Protein AF-A0A495L716-F1 (afdb_monomer_lite)

Structure (mmCIF, N/CA/C/O backbone):
data_AF-A0A495L716-F1
#
_entry.id   AF-A0A495L716-F1
#
loop_
_atom_site.group_PDB
_atom_site.id
_atom_site.type_symbol
_atom_site.label_atom_id
_atom_site.label_alt_id
_atom_site.label_comp_id
_atom_site.label_asym_id
_atom_site.label_entity_id
_atom_site.label_seq_id
_atom_site.pdbx_PDB_ins_code
_atom_site.Cartn_x
_atom_site.Cartn_y
_atom_site.Cartn_z
_atom_site.occupancy
_atom_site.B_iso_or_equiv
_atom_site.auth_seq_id
_atom_site.auth_comp_id
_atom_site.auth_asym_id
_atom_site.auth_atom_id
_atom_site.pdbx_PDB_model_num
ATOM 1 N N . MET A 1 1 ? -15.957 11.309 10.717 1.00 43.12 1 MET A N 1
ATOM 2 C CA . MET A 1 1 ? -15.413 11.552 12.075 1.00 43.12 1 MET A CA 1
ATOM 3 C C . MET A 1 1 ? -13.948 11.168 12.005 1.00 43.12 1 MET A C 1
ATOM 5 O O . MET A 1 1 ? -13.691 10.014 11.720 1.00 43.12 1 MET A O 1
ATOM 9 N N . ALA A 1 2 ? -13.005 12.100 12.162 1.00 42.69 2 ALA A N 1
ATOM 10 C CA . ALA A 1 2 ? -11.585 11.745 12.144 1.00 42.69 2 ALA A CA 1
ATOM 11 C C . ALA A 1 2 ? -11.249 11.014 13.450 1.00 42.69 2 ALA A C 1
ATOM 13 O O . ALA A 1 2 ? -11.320 11.614 14.522 1.00 42.69 2 ALA A O 1
ATOM 14 N N . VAL A 1 3 ? -10.945 9.720 13.380 1.00 52.19 3 VAL A N 1
ATOM 15 C CA . VAL A 1 3 ? -10.389 9.001 14.530 1.00 52.19 3 VAL A CA 1
ATOM 16 C C . VAL A 1 3 ? -8.980 9.552 14.758 1.00 52.19 3 VAL A C 1
ATOM 18 O O . VAL A 1 3 ? -8.162 9.566 13.835 1.00 52.19 3 VAL A O 1
ATOM 21 N N . GLU A 1 4 ? -8.712 10.063 15.961 1.00 65.19 4 GLU A N 1
ATOM 22 C CA . GLU A 1 4 ? -7.404 10.607 16.333 1.00 65.19 4 GLU A CA 1
ATOM 23 C C . GLU A 1 4 ? -6.287 9.587 16.053 1.00 65.19 4 GLU A C 1
ATOM 25 O O . GLU A 1 4 ? -6.390 8.414 16.410 1.00 65.19 4 GLU A O 1
ATOM 30 N N . GLY A 1 5 ? -5.199 10.039 15.423 1.00 77.31 5 GLY A N 1
ATOM 31 C CA . GLY A 1 5 ? -3.980 9.239 15.258 1.00 77.31 5 GLY A CA 1
ATOM 32 C C . GLY A 1 5 ? -3.754 8.606 13.883 1.00 77.31 5 GLY A C 1
ATOM 33 O O . GLY A 1 5 ? -2.804 7.830 13.749 1.00 77.31 5 GLY A O 1
ATOM 34 N N . VAL A 1 6 ? -4.565 8.930 12.870 1.00 84.62 6 VAL A N 1
ATOM 35 C CA . VAL A 1 6 ? -4.323 8.553 11.463 1.00 84.62 6 VAL A CA 1
ATOM 36 C C . VAL A 1 6 ? -3.952 9.793 10.643 1.00 84.62 6 VAL A C 1
ATOM 38 O O . VAL A 1 6 ? -4.596 10.835 10.752 1.00 84.62 6 VAL A O 1
ATOM 41 N N . THR A 1 7 ? -2.875 9.706 9.867 1.00 92.31 7 THR A N 1
ATOM 42 C CA . THR A 1 7 ? -2.364 10.800 9.021 1.00 92.31 7 THR A CA 1
ATOM 43 C C . THR A 1 7 ? -3.122 10.897 7.697 1.00 92.31 7 THR A C 1
ATOM 45 O O . THR A 1 7 ? -3.733 9.928 7.263 1.00 92.31 7 THR A O 1
ATOM 48 N N . SER A 1 8 ? -3.031 12.031 6.992 1.00 92.62 8 SER A N 1
ATOM 49 C CA . SER A 1 8 ? -3.662 12.184 5.668 1.00 92.62 8 SER A CA 1
ATOM 50 C C . SER A 1 8 ? -3.189 11.143 4.646 1.00 92.62 8 SER A C 1
ATOM 52 O O . SER A 1 8 ? -3.977 10.707 3.816 1.00 92.62 8 SER A O 1
ATOM 54 N N . VAL A 1 9 ? -1.923 10.717 4.722 1.00 94.94 9 VAL A N 1
ATOM 55 C CA . VAL A 1 9 ? -1.379 9.662 3.849 1.00 94.94 9 VAL A CA 1
ATOM 56 C C . VAL A 1 9 ? -2.002 8.310 4.195 1.00 94.94 9 VAL A C 1
ATOM 58 O O . VAL A 1 9 ? -2.338 7.534 3.312 1.00 94.94 9 VAL A O 1
ATOM 61 N N . GLU A 1 10 ? -2.185 8.022 5.482 1.00 95.12 10 GLU A N 1
ATOM 62 C CA . GLU A 1 10 ? -2.831 6.786 5.921 1.00 95.12 10 GLU A CA 1
ATOM 63 C C . GLU A 1 10 ? -4.321 6.752 5.549 1.00 95.12 10 GLU A C 1
ATOM 65 O O . GLU A 1 10 ? -4.795 5.708 5.121 1.00 95.12 10 GLU A O 1
ATOM 70 N N . VAL A 1 11 ? -5.042 7.877 5.642 1.00 93.81 11 VAL A N 1
ATOM 71 C CA . VAL A 1 11 ? -6.434 7.977 5.157 1.00 93.81 11 VAL A CA 1
ATOM 72 C C . VAL A 1 11 ? -6.508 7.653 3.669 1.00 93.81 11 VAL A C 1
ATOM 74 O O . VAL A 1 11 ? -7.287 6.791 3.280 1.00 93.81 11 VAL A O 1
ATOM 77 N N . PHE A 1 12 ? -5.635 8.261 2.863 1.00 95.38 12 PHE A N 1
ATOM 78 C CA . PHE A 1 12 ? -5.556 7.978 1.432 1.00 95.38 12 PHE A CA 1
ATOM 79 C C . PHE A 1 12 ? -5.319 6.485 1.147 1.00 95.38 12 PHE A C 1
ATOM 81 O O . PHE A 1 12 ? -6.000 5.889 0.324 1.00 95.38 12 PHE A O 1
ATOM 88 N N . VAL A 1 13 ? -4.393 5.841 1.868 1.00 95.12 13 VAL A N 1
ATOM 89 C CA . VAL A 1 13 ? -4.134 4.400 1.696 1.00 95.12 13 VAL A CA 1
ATOM 90 C C 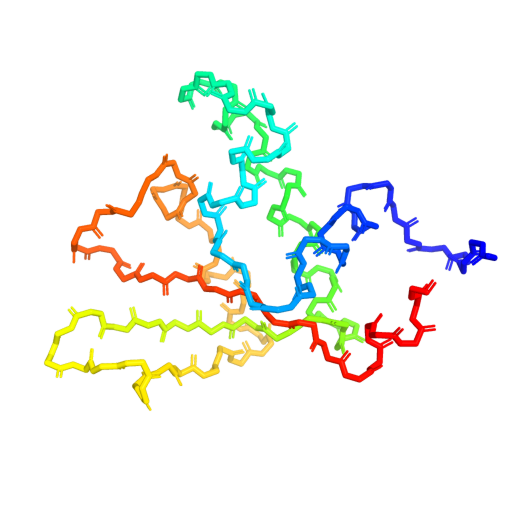. VAL A 1 13 ? -5.352 3.544 2.059 1.00 95.12 13 VAL A C 1
ATOM 92 O O . VAL A 1 13 ? -5.574 2.522 1.416 1.00 95.12 13 VAL A O 1
ATOM 95 N N . ILE A 1 14 ? -6.122 3.923 3.084 1.00 93.62 14 ILE A N 1
ATOM 96 C CA . ILE A 1 14 ? -7.356 3.219 3.471 1.00 93.62 14 ILE A CA 1
ATOM 97 C C . ILE A 1 14 ? -8.399 3.328 2.354 1.00 93.62 14 ILE A C 1
ATOM 99 O O . ILE A 1 14 ? -8.970 2.309 1.976 1.00 93.62 14 ILE A O 1
ATOM 103 N N . GLU A 1 15 ? -8.621 4.536 1.829 1.00 93.19 15 GLU A N 1
ATOM 104 C CA . GLU A 1 15 ? -9.584 4.797 0.752 1.00 93.19 15 GLU A CA 1
ATOM 105 C C . GLU A 1 15 ? -9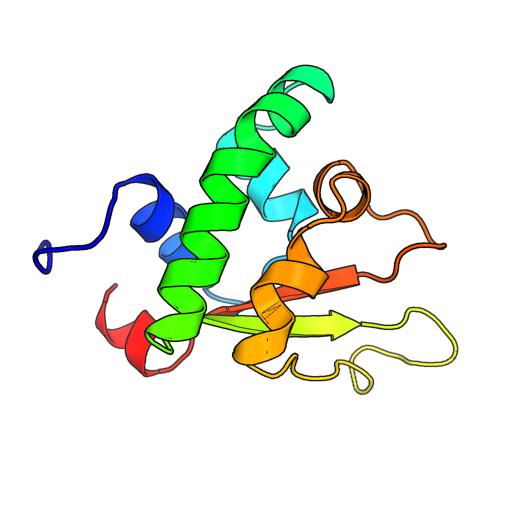.233 4.003 -0.514 1.00 93.19 15 GLU A C 1
ATOM 107 O O . GLU A 1 15 ? -10.086 3.314 -1.067 1.00 93.19 15 GLU A O 1
ATOM 112 N N . GLU A 1 16 ? -7.963 4.009 -0.920 1.00 93.69 16 GLU A N 1
ATOM 113 C CA . GLU A 1 16 ? -7.505 3.282 -2.110 1.00 93.69 16 GLU A CA 1
ATOM 114 C C . GLU A 1 16 ? -7.472 1.755 -1.919 1.00 93.69 16 GLU A C 1
ATOM 116 O O . GLU A 1 16 ? -7.487 1.009 -2.894 1.00 93.69 16 GLU A O 1
ATOM 121 N N . ALA A 1 17 ? -7.411 1.248 -0.683 1.00 89.75 17 ALA A N 1
ATOM 122 C CA . ALA A 1 17 ? -7.376 -0.192 -0.413 1.00 89.75 17 ALA A CA 1
ATOM 123 C C . ALA A 1 17 ? -8.761 -0.874 -0.465 1.00 89.75 17 ALA A C 1
ATOM 125 O O . ALA A 1 17 ? -8.829 -2.109 -0.350 1.00 89.75 17 ALA A O 1
ATOM 126 N N . ASP A 1 18 ? -9.847 -0.110 -0.635 1.00 84.19 18 ASP A N 1
ATOM 127 C CA . ASP A 1 18 ? -11.213 -0.622 -0.777 1.00 84.19 18 ASP A CA 1
ATOM 128 C C . ASP A 1 18 ? -11.400 -1.318 -2.143 1.00 84.19 18 ASP A C 1
ATOM 130 O O . ASP A 1 18 ? -11.648 -0.689 -3.168 1.00 84.19 18 ASP A O 1
ATOM 134 N N . GLY A 1 19 ? -11.224 -2.647 -2.175 1.00 76.62 19 GLY A N 1
ATOM 135 C CA . GLY A 1 19 ? -11.331 -3.463 -3.399 1.00 76.62 19 GLY A CA 1
ATOM 136 C C . GLY A 1 19 ? -10.035 -4.114 -3.904 1.00 76.62 19 GLY A C 1
ATOM 137 O O . GLY A 1 19 ? -10.040 -4.685 -4.992 1.00 76.62 19 GLY A O 1
ATOM 138 N N . THR A 1 20 ? -8.970 -4.107 -3.090 1.00 85.88 20 THR A N 1
ATOM 139 C CA . THR A 1 20 ? -7.599 -4.554 -3.415 1.00 85.88 20 THR A CA 1
ATOM 140 C C . THR A 1 20 ? -6.857 -3.599 -4.357 1.00 85.88 20 THR A C 1
ATOM 142 O O . THR A 1 20 ? -7.227 -3.437 -5.512 1.00 85.88 20 THR A O 1
ATOM 145 N N . CYS A 1 21 ? -5.736 -3.042 -3.892 1.00 90.62 21 CYS A N 1
ATOM 146 C CA . CYS A 1 21 ? -4.920 -2.072 -4.631 1.00 90.62 21 CYS A CA 1
ATOM 147 C C . CYS A 1 21 ? -3.441 -2.471 -4.634 1.00 90.62 21 CYS A C 1
ATOM 149 O O . CYS A 1 21 ? -2.887 -2.871 -3.608 1.00 90.62 21 CYS A O 1
ATOM 151 N N . ALA A 1 22 ? -2.772 -2.406 -5.784 1.00 91.69 22 ALA A N 1
ATOM 152 C CA . ALA A 1 22 ? -1.340 -2.662 -5.875 1.00 91.69 22 ALA A CA 1
ATOM 153 C C . ALA A 1 22 ? -0.503 -1.459 -5.417 1.00 91.69 22 ALA A C 1
ATOM 155 O O . ALA A 1 22 ? -0.881 -0.309 -5.610 1.00 91.69 22 ALA A O 1
ATOM 156 N N . LEU A 1 23 ? 0.711 -1.703 -4.905 1.00 93.44 23 LEU A N 1
ATOM 157 C CA . LEU A 1 23 ? 1.610 -0.613 -4.483 1.00 93.44 23 LEU A CA 1
ATOM 158 C C . LEU A 1 23 ? 1.899 0.404 -5.600 1.00 93.44 23 LEU A C 1
ATOM 160 O O . LEU A 1 23 ? 2.055 1.593 -5.330 1.00 93.44 23 LEU A O 1
ATOM 164 N N . TRP A 1 24 ? 1.984 -0.055 -6.851 1.00 91.94 24 TRP A N 1
ATOM 165 C CA . TRP A 1 24 ? 2.215 0.830 -7.991 1.00 91.94 24 TRP A CA 1
ATOM 166 C C . TRP A 1 24 ? 0.985 1.671 -8.352 1.00 91.94 24 TRP A C 1
ATOM 168 O O . TRP A 1 24 ? 1.152 2.805 -8.792 1.00 91.94 24 TRP A O 1
ATOM 178 N N . GLU A 1 25 ? -0.225 1.137 -8.151 1.00 93.06 25 GLU A N 1
ATOM 179 C CA . GLU A 1 25 ? -1.488 1.865 -8.344 1.00 93.06 25 GLU A CA 1
ATOM 180 C C . GLU A 1 25 ? -1.616 2.938 -7.270 1.00 93.06 25 GLU A C 1
ATOM 182 O O . GLU A 1 25 ? -1.871 4.092 -7.589 1.00 93.06 25 GLU A O 1
ATOM 187 N N . LEU A 1 26 ? -1.290 2.592 -6.023 1.00 94.75 26 LEU A N 1
ATOM 188 C CA . LEU A 1 26 ? -1.269 3.524 -4.901 1.00 94.75 26 LEU A CA 1
ATOM 189 C C . LEU A 1 26 ? -0.293 4.692 -5.131 1.00 94.75 26 LEU A C 1
ATOM 191 O O . LEU A 1 26 ? -0.634 5.848 -4.884 1.00 94.75 26 LEU A O 1
ATOM 195 N N . ALA A 1 27 ? 0.922 4.412 -5.619 1.00 94.69 27 ALA A N 1
ATOM 196 C CA . ALA A 1 27 ? 1.885 5.463 -5.957 1.00 94.69 27 ALA A CA 1
ATOM 197 C C . ALA A 1 27 ? 1.410 6.322 -7.134 1.00 94.69 27 ALA A C 1
ATOM 199 O O . ALA A 1 27 ? 1.556 7.542 -7.091 1.00 94.69 27 ALA A O 1
ATOM 200 N N . ALA A 1 28 ? 0.838 5.700 -8.169 1.00 93.81 28 ALA A N 1
ATOM 201 C CA . ALA A 1 28 ? 0.277 6.415 -9.307 1.00 93.81 28 ALA A CA 1
ATOM 202 C C . ALA A 1 28 ? -0.841 7.365 -8.855 1.00 93.81 28 ALA A C 1
ATOM 204 O O . ALA A 1 28 ? -0.733 8.561 -9.103 1.00 93.81 28 ALA A O 1
ATOM 205 N N . ALA A 1 29 ? -1.825 6.865 -8.107 1.00 95.31 29 ALA A N 1
ATOM 206 C CA . ALA A 1 29 ? -2.952 7.639 -7.599 1.00 95.31 29 ALA A CA 1
ATOM 207 C C . ALA A 1 29 ? -2.507 8.802 -6.696 1.00 95.31 29 ALA A C 1
ATOM 209 O O . ALA A 1 29 ? -2.953 9.929 -6.888 1.00 95.31 29 ALA A O 1
ATOM 210 N N . TRP A 1 30 ? -1.558 8.575 -5.776 1.00 96.38 30 TRP A N 1
ATOM 211 C CA . TRP A 1 30 ? -1.042 9.637 -4.896 1.00 96.38 30 TRP A CA 1
ATOM 212 C C . TRP A 1 30 ? -0.403 10.792 -5.674 1.00 96.38 30 TRP A C 1
ATOM 214 O O . TRP A 1 30 ? -0.471 11.950 -5.266 1.00 96.38 30 TRP A O 1
ATOM 224 N N . THR A 1 31 ? 0.247 10.465 -6.789 1.00 95.81 31 THR A N 1
ATOM 225 C CA . THR A 1 31 ? 0.932 11.438 -7.651 1.00 95.81 31 THR A CA 1
ATOM 226 C C . THR A 1 31 ? 0.077 11.959 -8.803 1.00 95.81 31 THR A C 1
ATOM 228 O O . THR A 1 31 ? 0.625 12.639 -9.663 1.00 95.81 31 THR A O 1
ATOM 231 N N . ASP A 1 32 ? -1.220 11.633 -8.854 1.00 94.88 32 ASP A N 1
ATOM 232 C CA . ASP A 1 32 ? -2.100 11.935 -9.996 1.00 94.88 32 ASP A CA 1
ATOM 233 C C . ASP A 1 32 ? -1.495 11.472 -11.337 1.00 94.88 32 ASP A C 1
ATOM 235 O O . ASP A 1 32 ? -1.328 12.223 -12.296 1.00 94.88 32 ASP A O 1
ATOM 239 N N . ASP A 1 33 ? -1.056 10.211 -11.359 1.00 91.50 33 ASP A N 1
ATOM 240 C CA . ASP A 1 33 ? -0.347 9.585 -12.475 1.00 91.50 33 ASP A CA 1
ATOM 241 C C . ASP A 1 33 ? 0.957 10.287 -12.901 1.00 91.50 33 ASP A C 1
ATOM 243 O O . ASP A 1 33 ? 1.446 10.081 -14.017 1.00 91.50 33 ASP A O 1
ATOM 247 N N . GLY A 1 34 ? 1.588 11.015 -11.978 1.00 90.50 34 GLY A N 1
ATOM 248 C CA . GLY A 1 34 ? 2.850 11.724 -12.170 1.00 90.50 34 GLY A CA 1
ATOM 249 C C . GLY A 1 34 ? 4.019 10.869 -12.676 1.00 90.50 34 GLY A C 1
ATOM 250 O O . GLY A 1 34 ? 3.946 9.648 -12.861 1.00 90.50 34 GLY A O 1
ATOM 251 N N . SER A 1 35 ? 5.142 11.532 -12.920 1.00 94.38 35 SER A N 1
ATOM 252 C CA . SER A 1 35 ? 6.382 10.934 -13.412 1.00 94.38 35 SER A CA 1
ATOM 253 C C . SER A 1 35 ? 6.951 9.861 -12.473 1.00 94.38 35 SER A C 1
ATOM 255 O O . SER A 1 35 ? 6.616 9.768 -11.293 1.00 94.38 35 SER A O 1
ATOM 257 N N . GLU A 1 36 ? 7.869 9.037 -12.987 1.00 93.44 36 GLU A N 1
ATOM 258 C CA . GLU A 1 36 ? 8.559 8.037 -12.159 1.00 93.44 36 GLU A CA 1
ATOM 259 C C . GLU A 1 36 ? 9.332 8.680 -10.992 1.00 93.44 36 GLU A C 1
ATOM 261 O O . GLU A 1 36 ? 9.418 8.093 -9.915 1.00 93.44 36 GLU A O 1
ATOM 266 N N . GLU A 1 37 ? 9.886 9.878 -11.195 1.00 94.88 37 GLU A N 1
ATOM 267 C CA . GLU A 1 37 ? 10.605 10.622 -10.158 1.00 94.88 37 GLU A CA 1
ATOM 268 C C . GLU A 1 37 ? 9.658 11.059 -9.035 1.00 94.88 37 GLU A C 1
ATOM 270 O O . GLU A 1 37 ? 9.915 10.733 -7.878 1.00 94.88 37 GLU A O 1
ATOM 275 N N . GLU A 1 38 ? 8.510 11.651 -9.376 1.00 94.88 38 GLU A N 1
ATOM 276 C CA . GLU A 1 38 ? 7.466 12.018 -8.406 1.00 94.88 38 GLU A CA 1
ATOM 277 C C . GLU A 1 38 ? 6.967 10.793 -7.626 1.00 94.88 38 GLU A C 1
ATOM 279 O O . GLU A 1 38 ? 6.866 10.820 -6.396 1.00 94.88 38 GLU A O 1
ATOM 284 N N . ARG A 1 39 ? 6.736 9.665 -8.313 1.00 94.12 39 ARG A N 1
ATOM 285 C CA . ARG A 1 39 ? 6.356 8.401 -7.658 1.00 94.12 39 ARG A CA 1
ATOM 286 C C . ARG A 1 39 ? 7.442 7.924 -6.701 1.00 94.12 39 ARG A C 1
ATOM 288 O O . ARG A 1 39 ? 7.130 7.500 -5.591 1.00 94.12 39 ARG A O 1
ATOM 295 N N . ARG A 1 40 ? 8.717 8.011 -7.093 1.00 94.94 40 ARG A N 1
ATOM 296 C CA . ARG A 1 40 ? 9.866 7.603 -6.267 1.00 94.94 40 ARG A CA 1
ATOM 297 C C . ARG A 1 40 ? 9.996 8.455 -5.008 1.00 94.94 40 ARG A C 1
ATOM 299 O O . ARG A 1 40 ? 10.298 7.906 -3.948 1.00 94.94 40 ARG A O 1
ATOM 306 N N . GLU A 1 41 ? 9.755 9.756 -5.116 1.00 96.12 41 GLU A N 1
ATOM 307 C CA . GLU A 1 41 ? 9.748 10.685 -3.983 1.00 96.12 41 GLU A CA 1
ATOM 308 C C . GLU A 1 41 ? 8.586 10.423 -3.016 1.00 96.12 41 GLU A C 1
ATOM 310 O O . GLU A 1 41 ? 8.750 10.588 -1.807 1.00 96.12 41 GLU A O 1
ATOM 315 N N . ALA A 1 42 ? 7.445 9.938 -3.515 1.00 95.38 42 ALA A N 1
ATOM 316 C CA . ALA A 1 42 ? 6.293 9.573 -2.692 1.00 95.38 42 ALA A CA 1
ATOM 317 C C . ALA A 1 42 ? 6.464 8.246 -1.923 1.00 95.38 42 ALA A C 1
ATOM 319 O O . ALA A 1 42 ? 5.873 8.078 -0.851 1.00 95.38 42 ALA A O 1
ATOM 320 N N . VAL A 1 43 ? 7.282 7.304 -2.424 1.00 95.50 43 VAL A N 1
ATOM 321 C CA . VAL A 1 43 ? 7.423 5.951 -1.840 1.00 95.50 43 VAL A CA 1
ATOM 322 C C . VAL A 1 43 ? 7.708 5.952 -0.335 1.00 95.50 43 VAL A C 1
ATOM 324 O O . VAL A 1 43 ? 7.049 5.189 0.369 1.00 95.50 43 VAL A O 1
ATOM 327 N N . PRO A 1 44 ? 8.651 6.743 0.217 1.00 96.56 44 PRO A N 1
ATOM 328 C CA . PRO A 1 44 ? 8.938 6.706 1.650 1.00 96.56 44 PRO A CA 1
ATOM 329 C C . PRO A 1 44 ? 7.707 6.980 2.522 1.00 96.56 44 PRO A C 1
ATOM 331 O O . PRO A 1 44 ? 7.522 6.279 3.518 1.00 96.56 44 PRO A O 1
ATOM 334 N N . LEU A 1 45 ? 6.867 7.939 2.115 1.00 96.44 45 LEU A N 1
ATOM 335 C CA . LEU A 1 45 ? 5.651 8.340 2.825 1.00 96.44 45 LEU A CA 1
ATOM 336 C C . LEU A 1 45 ? 4.583 7.245 2.751 1.00 96.44 45 LEU A C 1
ATOM 338 O O . LEU A 1 45 ? 4.082 6.792 3.780 1.00 96.44 45 LEU A O 1
ATOM 342 N N . LEU A 1 46 ? 4.282 6.765 1.540 1.00 96.81 46 LEU A N 1
ATOM 343 C CA . LEU A 1 46 ? 3.289 5.707 1.327 1.00 96.81 46 LEU A CA 1
ATOM 344 C C . LEU A 1 46 ? 3.703 4.400 2.013 1.00 96.81 46 LEU A C 1
ATOM 346 O O . LEU A 1 46 ? 2.887 3.720 2.633 1.00 96.81 46 LEU A O 1
ATOM 350 N N . ARG A 1 47 ? 4.995 4.064 1.968 1.00 96.56 47 ARG A N 1
ATOM 351 C CA . ARG A 1 47 ? 5.555 2.887 2.634 1.00 96.56 47 ARG A CA 1
ATOM 352 C C . ARG A 1 47 ? 5.362 2.947 4.145 1.00 96.56 47 ARG A C 1
ATOM 354 O O . ARG A 1 47 ? 5.001 1.939 4.749 1.00 96.56 47 ARG A O 1
ATOM 361 N N . GLU A 1 48 ? 5.643 4.092 4.761 1.00 96.31 48 GLU A N 1
ATOM 362 C CA . GLU A 1 48 ? 5.449 4.276 6.199 1.00 96.31 48 GLU A CA 1
ATOM 363 C C . GLU A 1 48 ? 3.973 4.123 6.583 1.00 96.31 48 GLU A C 1
ATOM 365 O O . GLU A 1 48 ? 3.664 3.370 7.510 1.00 96.31 48 GLU A O 1
ATOM 370 N N . ALA A 1 49 ? 3.072 4.744 5.817 1.00 96.50 49 ALA A N 1
ATOM 371 C CA . ALA A 1 49 ? 1.632 4.626 6.015 1.00 96.50 49 ALA A CA 1
ATOM 372 C C . ALA A 1 49 ? 1.156 3.166 5.935 1.00 96.50 49 ALA A C 1
ATOM 374 O O . ALA A 1 49 ? 0.517 2.675 6.863 1.00 96.50 49 ALA A O 1
ATOM 375 N N . VAL A 1 50 ? 1.545 2.425 4.891 1.00 96.44 50 VAL A N 1
ATOM 376 C CA . VAL A 1 50 ? 1.204 0.998 4.737 1.00 96.44 50 VAL A CA 1
ATOM 377 C C . VAL A 1 50 ? 1.697 0.163 5.922 1.00 96.44 50 VAL A C 1
ATOM 379 O O . VAL A 1 50 ? 0.962 -0.673 6.448 1.00 96.44 50 VAL A O 1
ATOM 382 N N . VAL A 1 51 ? 2.933 0.389 6.379 1.00 96.25 51 VAL A N 1
ATOM 383 C CA . VAL A 1 51 ? 3.495 -0.338 7.528 1.00 96.25 51 VAL A CA 1
ATOM 384 C C . VAL A 1 51 ? 2.711 -0.041 8.806 1.00 96.25 51 VAL A C 1
ATOM 386 O O . VAL A 1 51 ? 2.412 -0.963 9.569 1.00 96.25 51 VAL A O 1
ATOM 389 N N . ASN A 1 52 ? 2.377 1.222 9.058 1.00 95.25 52 ASN A N 1
ATOM 390 C CA . ASN A 1 52 ? 1.635 1.620 10.250 1.00 95.25 52 ASN A CA 1
ATOM 391 C C . ASN A 1 52 ? 0.201 1.085 10.239 1.00 95.25 52 ASN A C 1
ATOM 393 O O . ASN A 1 52 ? -0.247 0.533 11.245 1.00 95.25 52 ASN A O 1
ATOM 397 N N . LEU A 1 53 ? -0.487 1.175 9.102 1.00 94.62 53 LEU A N 1
ATOM 398 C CA . LEU A 1 53 ? -1.837 0.643 8.925 1.00 94.62 53 LEU A CA 1
ATOM 399 C C . LEU A 1 53 ? -1.875 -0.873 9.078 1.00 94.62 53 LEU A C 1
ATOM 401 O O . LEU A 1 53 ? -2.731 -1.398 9.788 1.00 94.62 53 LEU A O 1
ATOM 405 N N . SER A 1 54 ? -0.908 -1.581 8.497 1.00 94.44 54 SER A N 1
ATOM 406 C CA . SER A 1 54 ? -0.819 -3.032 8.651 1.00 94.44 54 SER A CA 1
ATOM 407 C C . SER A 1 54 ? -0.543 -3.443 10.101 1.00 94.44 54 SER A C 1
ATOM 409 O O . SER A 1 54 ? -1.160 -4.374 10.614 1.00 94.44 54 SER A O 1
ATOM 411 N N . ARG A 1 55 ? 0.307 -2.704 10.832 1.00 93.56 55 ARG A N 1
ATOM 412 C CA . ARG A 1 55 ? 0.525 -2.935 12.275 1.00 93.56 55 ARG A CA 1
ATOM 413 C C . ARG A 1 55 ? -0.738 -2.746 13.111 1.00 93.56 55 ARG A C 1
ATOM 415 O O . ARG A 1 55 ? -0.887 -3.413 14.130 1.00 93.56 55 ARG A O 1
ATOM 422 N N . ARG A 1 56 ? -1.620 -1.837 12.694 1.00 92.38 56 ARG A N 1
ATOM 423 C CA . ARG A 1 56 ? -2.929 -1.591 13.317 1.00 92.38 56 ARG A CA 1
ATOM 424 C C . ARG A 1 56 ? -4.021 -2.530 12.791 1.00 92.38 56 ARG A C 1
ATOM 426 O O . ARG A 1 56 ? -5.163 -2.401 13.213 1.00 92.38 56 ARG A O 1
ATOM 433 N N . ALA A 1 57 ? -3.668 -3.466 11.907 1.00 92.25 57 ALA A N 1
ATOM 434 C CA . ALA A 1 57 ? -4.576 -4.389 11.235 1.00 92.25 57 ALA A CA 1
ATOM 435 C C . ALA A 1 57 ? -5.685 -3.694 10.424 1.00 92.25 57 ALA A C 1
ATOM 437 O O . ALA A 1 57 ? -6.780 -4.232 10.311 1.00 92.25 57 ALA A O 1
ATOM 438 N N . PHE A 1 58 ? -5.419 -2.507 9.867 1.00 93.31 58 PHE A N 1
ATOM 439 C CA . PHE A 1 58 ? -6.360 -1.793 8.988 1.00 93.31 58 PHE A CA 1
ATOM 440 C C . PHE A 1 58 ? -6.242 -2.248 7.532 1.00 93.31 58 PHE A C 1
ATOM 442 O O . PHE A 1 58 ? -7.221 -2.221 6.795 1.00 93.31 58 PHE A O 1
ATOM 449 N N . VAL A 1 59 ? -5.052 -2.695 7.125 1.00 93.88 59 VAL A N 1
ATOM 450 C CA . VAL A 1 59 ? -4.802 -3.251 5.792 1.00 93.88 59 VAL A CA 1
ATOM 451 C C . VAL A 1 59 ? -3.988 -4.536 5.894 1.00 93.88 59 VAL A C 1
ATOM 453 O O . VAL A 1 59 ? -3.050 -4.626 6.694 1.00 93.88 59 VAL A O 1
ATOM 456 N N . ASP A 1 60 ? -4.312 -5.500 5.042 1.00 94.44 60 ASP A N 1
ATOM 457 C CA . ASP A 1 60 ? -3.509 -6.697 4.823 1.00 94.44 60 ASP A CA 1
ATOM 458 C C . ASP A 1 60 ? -2.641 -6.524 3.576 1.00 94.44 60 ASP A C 1
ATOM 460 O O . ASP A 1 60 ? -3.085 -6.012 2.548 1.00 94.44 60 ASP A O 1
ATOM 464 N N . VAL A 1 61 ? -1.381 -6.960 3.662 1.00 93.81 61 VAL A N 1
ATOM 465 C CA . VAL A 1 61 ? -0.417 -6.892 2.555 1.00 93.81 61 VAL A CA 1
ATOM 466 C C . VAL A 1 61 ? -0.216 -8.281 1.981 1.00 93.81 61 VAL A C 1
ATOM 468 O O . VAL A 1 61 ? 0.039 -9.231 2.716 1.00 93.81 61 VAL A O 1
ATO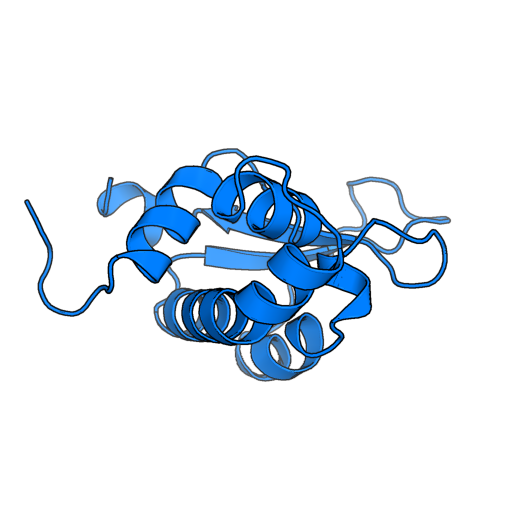M 471 N N . HIS A 1 62 ? -0.330 -8.410 0.668 1.00 91.69 62 HIS A N 1
ATOM 472 C CA . HIS A 1 62 ? -0.264 -9.678 -0.041 1.00 91.69 62 HIS A CA 1
ATOM 473 C C . HIS A 1 62 ? 0.828 -9.614 -1.108 1.00 91.69 62 HIS A C 1
ATOM 475 O O . HIS A 1 62 ? 1.042 -8.578 -1.736 1.00 91.69 62 HIS A O 1
ATOM 481 N N . VAL A 1 63 ? 1.518 -10.730 -1.336 1.00 88.00 63 VAL A N 1
ATOM 482 C CA . VAL A 1 63 ? 2.457 -10.898 -2.451 1.00 88.00 63 VAL A CA 1
ATOM 483 C C . VAL A 1 63 ? 1.865 -11.903 -3.432 1.00 88.00 63 VAL A C 1
ATOM 485 O O . VAL A 1 63 ? 1.652 -13.068 -3.103 1.00 88.00 63 VAL A O 1
ATOM 488 N N . LEU A 1 64 ? 1.628 -11.449 -4.655 1.00 79.94 64 LEU A N 1
ATOM 489 C CA . LEU A 1 64 ? 1.259 -12.257 -5.807 1.00 79.94 64 LEU A CA 1
ATOM 490 C C . LEU A 1 64 ? 2.520 -12.600 -6.597 1.00 79.94 64 LEU A C 1
ATOM 492 O O . LEU A 1 64 ? 3.106 -11.761 -7.290 1.00 79.94 64 LEU A O 1
ATOM 496 N N . VAL A 1 65 ? 2.932 -13.862 -6.509 1.00 68.19 65 VAL A N 1
ATOM 497 C CA . VAL A 1 65 ? 3.982 -14.401 -7.374 1.00 68.19 65 VAL A CA 1
ATOM 498 C C . VAL A 1 65 ? 3.350 -14.664 -8.736 1.00 68.19 65 VAL A C 1
ATOM 500 O O . VAL A 1 65 ? 2.638 -15.651 -8.913 1.00 68.19 65 VAL A O 1
ATOM 503 N N . ARG A 1 66 ? 3.570 -13.756 -9.696 1.00 64.62 66 ARG A N 1
ATOM 504 C CA . ARG A 1 66 ? 3.123 -13.969 -11.074 1.00 64.62 66 ARG A CA 1
ATOM 505 C C . ARG A 1 66 ? 3.949 -15.113 -11.664 1.00 64.62 66 ARG A C 1
ATOM 507 O O . ARG A 1 66 ? 5.118 -14.945 -11.980 1.00 64.62 66 ARG A O 1
ATOM 514 N N . SER A 1 67 ? 3.293 -16.256 -11.830 1.00 51.72 67 SER A N 1
ATOM 515 C CA . SER A 1 67 ? 3.777 -17.474 -12.484 1.00 51.72 67 SER A CA 1
ATOM 516 C C . SER A 1 67 ? 4.551 -18.492 -11.612 1.00 51.72 67 SER A C 1
ATOM 518 O O . SER A 1 67 ? 5.539 -18.146 -10.964 1.00 51.72 67 SER A O 1
ATOM 520 N N . PRO A 1 68 ? 4.109 -19.771 -11.598 1.00 52.97 68 PRO A N 1
ATOM 521 C CA . PRO A 1 68 ? 2.902 -20.280 -12.260 1.00 52.97 68 PRO A CA 1
ATOM 522 C C . PRO A 1 68 ? 1.609 -19.941 -11.486 1.00 52.97 68 PRO A C 1
ATOM 524 O O . PRO A 1 68 ? 0.554 -20.475 -11.809 1.00 52.97 68 PRO A O 1
ATOM 527 N N . GLY A 1 69 ? 1.669 -19.077 -10.466 1.00 51.38 69 GLY A N 1
ATOM 528 C CA . GLY A 1 69 ? 0.518 -18.730 -9.634 1.00 51.38 69 GLY A CA 1
ATOM 529 C C . GLY A 1 69 ? -0.424 -17.710 -10.273 1.00 51.38 69 GLY A C 1
ATOM 530 O O . GLY A 1 69 ? 0.012 -16.626 -10.671 1.00 51.38 69 GLY A O 1
ATOM 531 N N . GLY A 1 70 ? -1.712 -18.055 -10.357 1.00 52.44 70 GLY A N 1
ATOM 532 C CA . GLY A 1 70 ? -2.806 -17.112 -10.584 1.00 52.44 70 GLY A CA 1
ATOM 533 C C . GLY A 1 70 ? -3.149 -16.320 -9.311 1.00 52.44 70 GLY A C 1
ATOM 534 O O . GLY A 1 70 ? -2.462 -16.452 -8.297 1.00 52.44 70 GLY A O 1
ATOM 535 N N . PRO A 1 71 ? -4.205 -15.487 -9.322 1.00 56.72 71 PRO A N 1
ATOM 536 C CA . PRO A 1 71 ? -4.614 -14.683 -8.166 1.00 56.72 71 PRO A CA 1
ATOM 537 C C . PRO A 1 71 ? -4.891 -15.500 -6.890 1.00 56.72 71 PRO A C 1
ATOM 539 O O . PRO A 1 71 ? -4.730 -14.975 -5.791 1.00 56.72 71 PRO A O 1
ATOM 542 N N . GLU A 1 72 ? -5.190 -16.802 -7.005 1.00 60.84 72 GLU A N 1
ATOM 543 C CA . GLU A 1 72 ? -5.276 -17.721 -5.855 1.00 60.84 72 GLU A CA 1
ATOM 544 C C . GLU A 1 72 ? -3.940 -17.958 -5.124 1.00 60.84 72 GLU A C 1
ATOM 546 O O . GLU A 1 72 ? -3.917 -18.520 -4.033 1.00 60.84 72 GLU A O 1
ATOM 551 N N . SER A 1 73 ? -2.821 -17.528 -5.709 1.00 67.56 73 SER A N 1
ATOM 552 C CA . SER A 1 73 ? -1.475 -17.653 -5.139 1.00 67.56 73 SER A CA 1
ATOM 553 C C . SER A 1 73 ? -1.034 -16.416 -4.354 1.00 67.56 73 SER A C 1
ATOM 555 O O . SER A 1 73 ? 0.141 -16.316 -3.997 1.00 67.56 73 SER A O 1
ATOM 557 N N . ALA A 1 74 ? -1.942 -15.467 -4.101 1.00 78.31 74 ALA A N 1
ATOM 558 C CA . ALA A 1 74 ? -1.676 -14.333 -3.226 1.00 78.31 74 A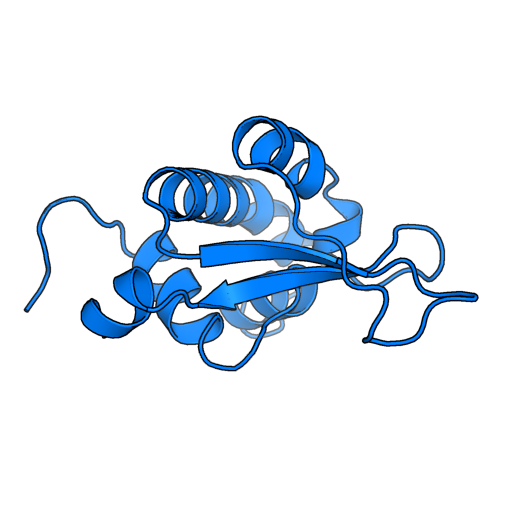LA A CA 1
ATOM 559 C C . ALA A 1 74 ? -1.350 -14.832 -1.811 1.00 78.31 74 ALA A C 1
ATOM 561 O O . ALA A 1 74 ? -2.195 -15.407 -1.127 1.00 78.31 74 ALA A O 1
ATOM 562 N N . GLN A 1 75 ? -0.116 -14.611 -1.366 1.00 85.19 75 GLN A N 1
ATOM 563 C CA . GLN A 1 75 ? 0.318 -14.979 -0.023 1.00 85.19 75 GLN A CA 1
ATOM 564 C C . GLN A 1 75 ? 0.242 -13.758 0.881 1.00 85.19 75 GLN A C 1
ATOM 566 O O . GLN A 1 75 ? 0.867 -12.736 0.592 1.00 85.19 75 GLN A O 1
ATOM 571 N N . ALA A 1 76 ? -0.504 -13.874 1.979 1.00 89.50 76 ALA A N 1
ATOM 572 C CA . ALA A 1 76 ? -0.511 -12.855 3.017 1.00 89.50 76 ALA A CA 1
ATOM 573 C C . ALA A 1 76 ? 0.900 -12.706 3.601 1.00 89.50 76 ALA A C 1
ATOM 575 O O . ALA A 1 76 ? 1.540 -13.683 4.000 1.00 89.50 76 ALA A O 1
ATOM 576 N N . VAL A 1 77 ? 1.385 -11.472 3.649 1.00 90.75 77 VAL A N 1
ATOM 577 C CA . VAL A 1 77 ? 2.660 -11.117 4.257 1.00 90.75 77 VAL A CA 1
ATOM 578 C C . VAL A 1 77 ? 2.440 -10.980 5.761 1.00 90.75 77 VAL A C 1
ATOM 580 O O . VAL A 1 77 ? 1.648 -10.138 6.185 1.00 90.75 77 VAL A O 1
ATOM 583 N N . PRO A 1 78 ? 3.150 -11.748 6.604 1.00 90.12 78 PRO A N 1
ATOM 584 C CA . PRO A 1 78 ? 3.064 -11.570 8.047 1.00 90.12 78 PRO A CA 1
ATOM 585 C C . PRO A 1 78 ? 3.428 -10.136 8.446 1.00 90.12 78 PRO A C 1
ATOM 587 O O . PRO A 1 78 ? 4.395 -9.583 7.927 1.00 90.12 78 PRO A O 1
ATOM 590 N N . SER A 1 79 ? 2.731 -9.555 9.426 1.00 87.00 79 SER A N 1
ATOM 591 C CA . SER A 1 79 ? 2.910 -8.149 9.843 1.00 87.00 79 SER A CA 1
ATOM 592 C C . SER A 1 79 ? 4.369 -7.754 10.136 1.00 87.00 79 SER A C 1
ATOM 594 O O . SER A 1 79 ? 4.808 -6.656 9.793 1.00 87.00 79 SER A O 1
ATOM 596 N N . HIS A 1 80 ? 5.169 -8.667 10.698 1.00 88.56 80 HIS A N 1
ATOM 597 C CA . HIS A 1 80 ? 6.597 -8.453 10.966 1.00 88.56 80 HIS A CA 1
ATOM 598 C C . HIS A 1 80 ? 7.481 -8.398 9.701 1.00 88.56 80 HIS A C 1
ATOM 600 O O . HIS A 1 80 ? 8.608 -7.913 9.769 1.00 88.56 80 HIS A O 1
ATOM 606 N N . GLN A 1 81 ? 6.986 -8.870 8.554 1.00 92.56 81 GLN A N 1
ATOM 607 C CA . GLN A 1 81 ? 7.673 -8.882 7.255 1.00 92.56 81 GLN A CA 1
ATOM 608 C C . GLN A 1 81 ? 7.158 -7.809 6.292 1.00 92.56 81 GLN A C 1
ATOM 610 O O . GLN A 1 81 ? 7.750 -7.613 5.227 1.00 92.56 81 GLN A O 1
ATOM 615 N N . VAL A 1 82 ? 6.092 -7.087 6.651 1.00 92.06 82 VAL A N 1
ATOM 616 C CA . VAL A 1 82 ? 5.494 -6.053 5.795 1.00 92.06 82 VAL A CA 1
ATOM 617 C C . VAL A 1 82 ? 6.519 -4.988 5.442 1.00 92.06 82 VAL A C 1
ATOM 619 O O . VAL A 1 82 ? 6.744 -4.742 4.262 1.00 92.06 82 VAL A O 1
ATOM 622 N N . ALA A 1 83 ? 7.229 -4.445 6.436 1.00 93.12 83 ALA A N 1
ATOM 623 C CA . ALA A 1 83 ? 8.246 -3.417 6.215 1.00 93.12 83 ALA A CA 1
ATOM 624 C C . ALA A 1 83 ? 9.328 -3.846 5.209 1.00 93.12 83 ALA A C 1
ATOM 626 O O . ALA A 1 83 ? 9.748 -3.036 4.388 1.00 93.12 83 ALA A O 1
ATOM 627 N N . ALA A 1 84 ? 9.747 -5.115 5.240 1.00 91.56 84 ALA A N 1
ATOM 628 C CA . ALA A 1 84 ? 10.697 -5.658 4.273 1.00 91.56 84 ALA A CA 1
ATOM 629 C C . ALA A 1 84 ? 10.058 -5.849 2.887 1.00 91.56 84 ALA A C 1
ATOM 631 O O . ALA A 1 84 ? 10.675 -5.542 1.870 1.00 91.56 84 ALA A O 1
ATOM 632 N N . SER A 1 85 ? 8.807 -6.307 2.840 1.00 87.75 85 SER A N 1
ATOM 633 C CA . SER A 1 85 ? 8.083 -6.591 1.594 1.00 87.75 85 SER A CA 1
ATOM 634 C C . SER A 1 85 ? 7.766 -5.338 0.781 1.00 87.75 85 SER A C 1
ATO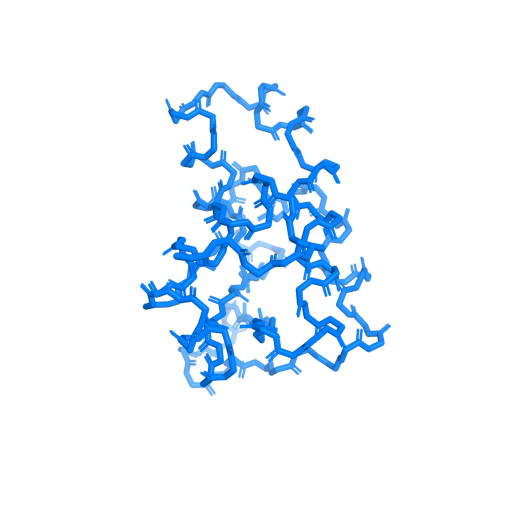M 636 O O . SER A 1 85 ? 7.766 -5.398 -0.450 1.00 87.75 85 SER A O 1
ATOM 638 N N . VAL A 1 86 ? 7.549 -4.205 1.455 1.00 92.06 86 VAL A N 1
ATOM 639 C CA . VAL A 1 86 ? 7.273 -2.905 0.826 1.00 92.06 86 VAL A CA 1
ATOM 640 C C . VAL A 1 86 ? 8.522 -2.023 0.669 1.00 92.06 86 VAL A C 1
ATOM 642 O O . VAL A 1 86 ? 8.421 -0.885 0.214 1.00 92.06 86 VAL A O 1
ATOM 645 N N . ALA A 1 87 ? 9.708 -2.511 1.053 1.00 91.50 87 ALA A N 1
ATOM 646 C CA . ALA A 1 87 ? 10.948 -1.731 0.999 1.00 91.50 87 ALA A CA 1
ATOM 647 C C . ALA A 1 87 ? 11.497 -1.541 -0.422 1.00 91.50 87 ALA A C 1
ATOM 649 O O . ALA A 1 87 ? 12.178 -0.547 -0.675 1.00 91.50 87 ALA A O 1
ATOM 650 N N . ASP A 1 88 ? 11.230 -2.485 -1.328 1.00 89.62 88 ASP A N 1
ATOM 651 C CA . ASP A 1 88 ? 11.722 -2.418 -2.702 1.00 89.62 88 ASP A CA 1
ATOM 652 C C . ASP A 1 88 ? 10.931 -1.385 -3.510 1.00 89.62 88 ASP A C 1
ATOM 654 O O . ASP A 1 88 ? 9.808 -1.636 -3.946 1.00 89.62 88 ASP A O 1
ATOM 658 N N . VAL A 1 89 ? 11.559 -0.231 -3.742 1.00 89.38 89 VAL A N 1
ATOM 659 C CA . VAL A 1 89 ? 11.032 0.881 -4.545 1.00 89.38 89 VAL A CA 1
ATOM 660 C C . VAL A 1 89 ? 10.555 0.416 -5.923 1.00 89.38 89 VAL A C 1
ATOM 662 O O . VAL A 1 89 ? 9.578 0.951 -6.436 1.00 89.38 89 VAL A O 1
ATOM 665 N N . ARG A 1 90 ? 11.173 -0.610 -6.524 1.00 88.25 90 ARG A N 1
ATOM 666 C CA . ARG A 1 90 ? 10.780 -1.093 -7.859 1.00 88.25 90 ARG A CA 1
ATOM 667 C C . ARG A 1 90 ? 9.334 -1.582 -7.899 1.00 88.25 90 ARG A C 1
ATOM 669 O O . ARG A 1 90 ? 8.670 -1.392 -8.909 1.00 88.25 90 ARG A O 1
ATOM 676 N N . ARG A 1 91 ? 8.826 -2.128 -6.789 1.00 87.56 91 ARG A N 1
ATOM 677 C CA . ARG A 1 91 ? 7.436 -2.596 -6.657 1.00 87.56 91 ARG A CA 1
ATOM 678 C C . ARG A 1 91 ? 6.404 -1.463 -6.649 1.00 87.56 91 ARG A C 1
ATOM 680 O O . ARG A 1 91 ? 5.224 -1.731 -6.846 1.00 87.56 91 ARG A O 1
ATOM 687 N N . TRP A 1 92 ? 6.846 -0.224 -6.439 1.00 91.56 92 TRP A N 1
ATOM 688 C CA . TRP A 1 92 ? 6.011 0.979 -6.416 1.00 91.56 92 TRP A CA 1
ATOM 689 C C . TRP A 1 92 ? 6.006 1.741 -7.744 1.00 91.56 92 TRP A C 1
ATOM 691 O O . TRP A 1 92 ? 5.099 2.521 -7.998 1.00 91.56 92 TRP A O 1
ATOM 701 N N . LEU A 1 93 ? 7.023 1.563 -8.591 1.00 88.69 93 LEU A N 1
ATOM 702 C CA . LEU A 1 93 ? 7.188 2.399 -9.785 1.00 88.69 93 LEU A CA 1
ATOM 703 C C . LEU A 1 93 ? 6.468 1.833 -11.009 1.00 88.69 93 LEU A C 1
ATOM 705 O O . LEU A 1 93 ? 5.914 2.607 -11.783 1.00 88.69 93 LEU A O 1
ATOM 709 N N . ARG A 1 94 ? 6.436 0.506 -11.169 1.00 78.31 94 ARG A N 1
ATOM 710 C CA . ARG A 1 94 ? 5.608 -0.223 -12.143 1.00 78.31 94 ARG A CA 1
ATOM 711 C C . ARG A 1 94 ? 5.686 -1.727 -11.860 1.00 78.31 94 ARG A C 1
ATOM 713 O O . ARG A 1 94 ? 6.701 -2.185 -11.337 1.00 78.31 94 ARG A O 1
ATOM 720 N N . PRO A 1 95 ? 4.672 -2.517 -12.249 1.00 67.62 95 PRO A N 1
ATOM 721 C CA . PRO A 1 95 ? 4.782 -3.965 -12.201 1.00 67.62 95 PRO A CA 1
ATOM 722 C C . PRO A 1 95 ? 5.812 -4.421 -13.244 1.00 67.62 95 PRO A C 1
ATOM 724 O O . PRO A 1 95 ? 5.549 -4.389 -14.443 1.00 67.62 95 PRO A O 1
ATOM 727 N N . ASP A 1 96 ? 6.992 -4.824 -12.780 1.00 66.94 96 ASP A N 1
ATOM 728 C CA . ASP A 1 96 ? 7.919 -5.641 -13.559 1.00 66.94 96 ASP A CA 1
ATOM 729 C C . ASP A 1 96 ? 7.569 -7.118 -13.323 1.00 66.94 96 ASP A C 1
ATOM 731 O O . ASP A 1 96 ? 7.227 -7.520 -12.208 1.00 66.94 96 ASP A O 1
ATOM 735 N N . GLU A 1 97 ? 7.653 -7.940 -14.367 1.00 61.97 97 GLU A N 1
ATOM 736 C CA . GLU A 1 97 ? 7.394 -9.380 -14.286 1.00 61.97 97 GLU A CA 1
ATOM 737 C C . GLU A 1 97 ? 8.346 -10.078 -13.298 1.00 61.97 97 GLU A C 1
ATOM 739 O O . GLU A 1 97 ? 8.015 -11.136 -12.766 1.00 61.97 97 GLU A O 1
ATOM 744 N N . SER A 1 98 ? 9.501 -9.469 -13.002 1.00 64.12 98 SER A N 1
ATOM 745 C CA . SER A 1 98 ? 10.543 -10.052 -12.151 1.00 64.12 98 SER A CA 1
ATOM 746 C C . SER A 1 98 ? 10.362 -9.857 -10.634 1.00 64.12 98 SER A C 1
ATOM 748 O O . SER A 1 98 ? 10.962 -10.603 -9.858 1.00 64.12 98 SER A O 1
ATOM 750 N N . THR A 1 99 ? 9.563 -8.885 -10.171 1.00 65.38 99 THR A N 1
ATOM 751 C CA . THR A 1 99 ? 9.560 -8.461 -8.749 1.00 65.38 99 THR A CA 1
ATOM 752 C C . THR A 1 99 ? 8.393 -8.995 -7.915 1.00 65.38 99 THR A C 1
ATOM 754 O O . THR A 1 99 ? 8.424 -8.879 -6.679 1.00 65.38 99 THR A O 1
ATOM 757 N N . GLY A 1 100 ? 7.409 -9.634 -8.558 1.00 72.00 100 GLY A N 1
ATOM 758 C CA . GLY A 1 100 ? 6.143 -10.033 -7.939 1.00 72.00 100 GLY A CA 1
ATOM 759 C C . GLY A 1 100 ? 5.256 -8.823 -7.627 1.00 72.00 100 GLY A C 1
ATOM 760 O O . GLY A 1 100 ? 5.743 -7.731 -7.334 1.00 72.00 100 GLY A O 1
ATOM 761 N N . LEU A 1 101 ? 3.937 -8.999 -7.692 1.00 85.12 101 LEU A N 1
ATOM 762 C CA . LEU A 1 101 ? 2.997 -7.912 -7.427 1.00 85.12 101 LEU A CA 1
ATOM 763 C C . LEU A 1 101 ? 2.696 -7.861 -5.927 1.00 85.12 101 LEU A C 1
ATOM 765 O O . LEU A 1 101 ? 2.307 -8.870 -5.349 1.00 85.12 101 LEU A O 1
ATOM 769 N N . VAL A 1 102 ? 2.866 -6.700 -5.297 1.00 89.50 102 VAL A N 1
ATOM 770 C CA . VAL A 1 102 ? 2.450 -6.491 -3.904 1.00 89.50 102 VAL A CA 1
ATOM 771 C C . VAL A 1 102 ? 1.157 -5.699 -3.896 1.00 89.50 102 VAL A C 1
ATOM 773 O O . VAL A 1 102 ? 1.082 -4.638 -4.519 1.00 89.50 102 VAL A O 1
ATOM 776 N N . THR A 1 103 ? 0.155 -6.229 -3.207 1.00 91.56 103 THR A N 1
ATOM 777 C CA . THR A 1 103 ? -1.176 -5.635 -3.094 1.00 91.56 103 THR A CA 1
ATOM 778 C C . THR A 1 103 ? -1.559 -5.420 -1.639 1.00 91.56 103 THR A C 1
ATOM 780 O O . THR A 1 103 ? -1.034 -6.062 -0.730 1.00 91.56 103 THR A O 1
ATOM 783 N N . LEU A 1 104 ? -2.480 -4.493 -1.437 1.00 93.12 104 LEU A N 1
ATOM 784 C CA . LEU A 1 104 ? -3.074 -4.097 -0.175 1.00 93.12 104 LEU A CA 1
ATOM 785 C C . LEU A 1 104 ? -4.560 -4.403 -0.260 1.00 93.12 104 LEU A C 1
ATOM 787 O O . LEU A 1 104 ? -5.163 -4.158 -1.299 1.00 93.12 104 LEU A O 1
ATOM 791 N N . THR A 1 105 ? -5.148 -4.932 0.803 1.00 93.12 105 THR A N 1
ATOM 792 C CA . THR A 1 105 ? -6.602 -5.087 0.906 1.00 93.12 105 THR A CA 1
ATOM 793 C C . THR A 1 105 ? -7.065 -4.508 2.227 1.00 93.12 105 THR A C 1
ATOM 795 O O . THR A 1 105 ? -6.424 -4.724 3.258 1.00 93.12 105 THR A O 1
ATOM 798 N N . LEU A 1 106 ? -8.162 -3.760 2.191 1.00 93.81 106 LEU A N 1
ATOM 799 C CA . LEU A 1 106 ? -8.783 -3.221 3.387 1.00 93.81 106 LEU A CA 1
ATOM 800 C C 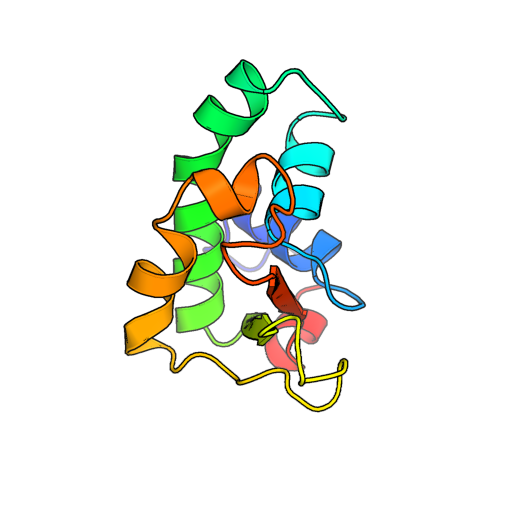. LEU A 1 106 ? -9.328 -4.356 4.265 1.00 93.81 106 LEU A C 1
ATOM 802 O O . LEU A 1 106 ? -10.017 -5.256 3.782 1.00 93.81 106 LEU A O 1
ATOM 806 N N . THR A 1 107 ? -9.009 -4.330 5.558 1.00 91.75 107 THR A N 1
ATOM 807 C CA . THR A 1 107 ? -9.581 -5.280 6.522 1.00 91.75 107 THR A CA 1
ATOM 808 C C . THR A 1 107 ? -10.948 -4.798 6.998 1.00 91.75 107 THR A C 1
ATOM 810 O O . THR A 1 107 ? -11.317 -3.644 6.796 1.00 91.75 107 THR A O 1
ATOM 813 N N . GLU A 1 108 ? -11.684 -5.638 7.728 1.00 90.31 108 GLU A N 1
ATOM 814 C CA . GLU A 1 108 ? -12.919 -5.202 8.391 1.00 90.31 108 GLU A CA 1
ATOM 815 C C . GLU A 1 108 ? -12.667 -4.015 9.341 1.00 90.31 108 GLU A C 1
ATOM 817 O O . GLU A 1 108 ? -13.427 -3.051 9.344 1.00 90.31 108 GLU A O 1
ATOM 822 N N . ALA A 1 109 ? -11.565 -4.034 10.101 1.00 88.00 109 ALA A N 1
ATOM 823 C CA . ALA A 1 109 ? -11.203 -2.936 10.999 1.00 88.00 109 ALA A CA 1
ATOM 824 C C . ALA A 1 109 ? -10.883 -1.637 10.240 1.00 88.00 109 ALA A C 1
ATOM 826 O O . ALA A 1 109 ? -11.236 -0.559 10.713 1.00 88.00 109 ALA A O 1
ATOM 827 N N . GLY A 1 110 ? -10.244 -1.743 9.071 1.00 85.75 110 GLY A N 1
ATOM 828 C CA . GLY A 1 110 ? -10.033 -0.611 8.174 1.00 85.75 110 GLY A CA 1
ATOM 829 C C . GLY A 1 110 ? -11.337 -0.105 7.553 1.00 85.75 110 GLY A C 1
ATOM 830 O O . GLY A 1 110 ? -11.532 1.098 7.458 1.00 85.75 110 GLY A O 1
ATOM 831 N N . ALA A 1 111 ? -12.268 -0.991 7.199 1.00 87.62 111 ALA A N 1
ATOM 832 C CA . ALA A 1 111 ? -13.562 -0.610 6.634 1.00 87.62 111 ALA A CA 1
ATOM 833 C C . ALA A 1 111 ? -14.433 0.173 7.627 1.00 87.62 111 ALA A C 1
ATOM 835 O O . ALA A 1 111 ? -15.113 1.110 7.232 1.00 87.62 111 ALA A O 1
ATOM 836 N N . TRP A 1 112 ? -14.362 -0.144 8.925 1.00 85.25 112 TRP A N 1
ATOM 837 C CA . TRP A 1 112 ? -15.023 0.642 9.979 1.00 85.25 112 TRP A CA 1
ATOM 838 C C . TRP A 1 112 ? -14.463 2.067 10.144 1.00 85.25 112 TRP A C 1
ATOM 840 O O . TRP A 1 112 ? -15.048 2.862 10.883 1.00 85.25 112 TRP A O 1
ATOM 850 N N . TYR A 1 113 ? -13.326 2.381 9.516 1.00 79.25 113 TYR A N 1
ATOM 851 C CA . TYR A 1 113 ? -12.730 3.716 9.527 1.00 79.25 113 TYR A CA 1
ATOM 852 C C . TYR A 1 113 ? -13.334 4.656 8.465 1.00 79.25 113 TYR A C 1
ATOM 854 O O . TYR A 1 113 ? -13.332 5.869 8.689 1.00 79.25 113 TYR A O 1
ATOM 862 N N . LEU A 1 114 ? -13.830 4.112 7.343 1.00 75.31 114 LEU A N 1
ATOM 863 C CA . LEU A 1 114 ? -14.487 4.855 6.255 1.00 75.31 114 LEU A CA 1
ATOM 864 C C . LEU A 1 114 ? -15.907 5.296 6.656 1.00 75.31 114 LEU A C 1
ATOM 866 O O . LEU A 1 114 ? -16.252 6.475 6.401 1.00 75.31 114 LEU A O 1
#

Radius of gyration: 13.37 Å; chains: 1; bounding box: 27×32×31 Å

pLDDT: mean 85.88, std 13.15, range [42.69, 96.81]

Sequence (114 aa):
MAVEGVTSVEVFVIEEADGTCALWELAAAWTDDGSEEERREAVPLLREAVVNLSRRAFVDVHVLVRSPGGPESAQAVPSHQVAASVADVRRWLRPDESTGLVTLTLTEAGAWYL

Secondary structure (DSSP, 8-state):
---TT--HHHHHHHHHTTT-EEHHHHHHHHTTT--HHHHHHHHHHHHHHHHHHHHTTSEEEEEE--SS--GGGEEEPPHHHHHHHT--THHHH---TTT-EEEEEE-HHHHTT-

Foldseek 3Di:
DQDPDADPLLVLVLVQQAPKDWLQRSLCVVQVNDDLVSSLVCLVVNLVSQLVCVVVVQKWKWWALVPPDDPVRTHTDPSVCSSVLSVPSVQHRDDDNPNTIMMMHGDPVSVVND